Protein AF-A0A0B8QNN1-F1 (afdb_monomer_lite)

pLDDT: mean 91.36, std 8.38, range [50.34, 97.25]

Foldseek 3Di:
DDPPDPPDDFFFDDDPDDPTHTPDPVCQVVCVRVPHDDDDDDDPADPPDADDPVVQVVLVCCLDPNNQVVCVVVVHHGDDNVVSQVVQVVRPHGD

Secondary structure (DSSP, 8-state):
---SSTT-----B-SSSS--B---HHHHHTT-SSS--PPP------TT-PPPHHHHHHHHHHHSHHHHHHHHHTTPPPPPHHHHHHHHHHTT---

Sequence (95 aa):
MVSAVVGARLVALDDYGTDYTLPTRANIISGKYPLSRKLYLYVNKPPNRSLSRREREFIKFIYSREGQEAVNRSGYISVSTELARQELEKVGLKL

InterPro domains:
  IPR050811 Phosphate-binding ABC transporter substrate-binding [PTHR30570] (9-90)

Structure (mmCIF, N/CA/C/O backbone):
data_AF-A0A0B8QNN1-F1
#
_entry.id   AF-A0A0B8QNN1-F1
#
loop_
_atom_site.group_PDB
_atom_site.id
_atom_site.type_symbol
_atom_site.label_atom_id
_atom_site.label_alt_id
_atom_site.label_comp_id
_atom_site.label_asym_id
_atom_site.label_entity_id
_atom_site.label_seq_id
_atom_site.pdbx_PDB_ins_code
_atom_site.Cartn_x
_atom_site.Cartn_y
_atom_site.Cartn_z
_atom_site.occupancy
_atom_site.B_iso_or_equiv
_atom_site.auth_seq_id
_atom_site.auth_comp_id
_atom_site.auth_asym_id
_atom_site.auth_atom_id
_atom_site.pdbx_PDB_model_num
ATOM 1 N N . MET A 1 1 ? 6.613 -11.161 -16.441 1.00 51.38 1 MET A N 1
ATOM 2 C CA . MET A 1 1 ? 5.411 -10.371 -16.109 1.00 51.38 1 MET A CA 1
ATOM 3 C C . MET A 1 1 ? 4.746 -10.022 -17.427 1.00 51.38 1 MET A C 1
ATOM 5 O O . MET A 1 1 ? 5.386 -9.383 -18.248 1.00 51.38 1 MET A O 1
ATOM 9 N N . VAL A 1 2 ? 3.548 -10.542 -17.675 1.00 50.34 2 VAL A N 1
ATOM 10 C CA . VAL A 1 2 ? 2.764 -10.248 -18.882 1.00 50.34 2 VAL A CA 1
ATOM 11 C C . VAL A 1 2 ? 1.774 -9.157 -18.490 1.00 50.34 2 VAL A C 1
ATOM 13 O O . VAL A 1 2 ? 1.198 -9.238 -17.405 1.00 50.34 2 VAL A O 1
ATOM 16 N N . SER A 1 3 ? 1.625 -8.116 -19.310 1.00 55.84 3 SER A N 1
ATOM 17 C CA . SER A 1 3 ? 0.573 -7.116 -19.105 1.00 55.84 3 SER A CA 1
ATOM 18 C C . SER A 1 3 ? -0.776 -7.832 -18.995 1.00 55.84 3 SER A C 1
ATOM 20 O O . SER A 1 3 ? -1.132 -8.596 -19.889 1.00 55.84 3 SER A O 1
ATOM 22 N N . ALA A 1 4 ? -1.517 -7.608 -17.906 1.00 66.25 4 ALA A N 1
ATOM 23 C CA . ALA A 1 4 ? -2.843 -8.203 -17.716 1.00 66.25 4 ALA A CA 1
ATOM 24 C C . ALA A 1 4 ? -3.898 -7.611 -18.671 1.00 66.25 4 ALA A C 1
ATOM 26 O O . ALA A 1 4 ? -4.996 -8.147 -18.798 1.00 66.25 4 ALA A O 1
ATOM 27 N N . VAL A 1 5 ? -3.565 -6.506 -19.345 1.00 73.56 5 VAL A N 1
ATOM 28 C CA . VAL A 1 5 ? -4.437 -5.818 -20.296 1.00 73.56 5 VAL A CA 1
ATOM 29 C C . VAL A 1 5 ? -4.027 -6.199 -21.716 1.00 73.56 5 VAL A C 1
ATOM 31 O O . VAL A 1 5 ? -2.897 -5.935 -22.140 1.00 73.56 5 VAL A O 1
ATOM 34 N N . VAL A 1 6 ? -4.959 -6.814 -22.449 1.00 82.56 6 VAL A N 1
ATOM 35 C CA . VAL A 1 6 ? -4.783 -7.208 -23.854 1.00 82.56 6 VAL A CA 1
ATOM 36 C C . VAL A 1 6 ? -4.444 -5.979 -24.698 1.00 82.56 6 VAL A C 1
ATOM 38 O O . VAL A 1 6 ? -5.113 -4.953 -24.616 1.00 82.56 6 VAL A O 1
ATOM 41 N N . GLY A 1 7 ? -3.383 -6.080 -25.500 1.00 87.69 7 GLY A N 1
ATOM 42 C CA . GLY A 1 7 ? -2.916 -4.996 -26.370 1.00 87.69 7 GLY A CA 1
ATOM 43 C C . GLY A 1 7 ? -2.054 -3.934 -25.680 1.00 87.69 7 GLY A C 1
ATOM 44 O O . GLY A 1 7 ? -1.455 -3.112 -26.371 1.00 87.69 7 GLY A O 1
ATOM 45 N N . ALA A 1 8 ? -1.917 -3.964 -24.351 1.00 88.25 8 ALA A N 1
ATOM 46 C CA . ALA A 1 8 ? -1.041 -3.044 -23.634 1.00 88.25 8 ALA A CA 1
ATOM 47 C C . ALA A 1 8 ? 0.387 -3.596 -23.501 1.00 88.25 8 ALA A C 1
ATOM 49 O O . ALA A 1 8 ? 0.603 -4.795 -23.296 1.00 88.25 8 ALA A O 1
ATOM 50 N N . ARG A 1 9 ? 1.374 -2.697 -23.574 1.00 88.94 9 ARG A N 1
ATOM 51 C CA . ARG A 1 9 ? 2.790 -2.998 -23.337 1.00 88.94 9 ARG A CA 1
ATOM 52 C C . ARG A 1 9 ? 3.271 -2.290 -22.082 1.00 88.94 9 ARG A C 1
ATOM 54 O O . ARG A 1 9 ? 2.930 -1.137 -21.841 1.00 88.94 9 ARG A O 1
ATOM 61 N N . LEU A 1 10 ? 4.089 -2.992 -21.308 1.00 89.62 10 LEU A N 1
ATOM 62 C CA . LEU A 1 10 ? 4.825 -2.389 -20.205 1.00 89.62 10 LEU A CA 1
ATOM 63 C C . LEU A 1 10 ? 5.930 -1.500 -20.783 1.00 89.62 10 LEU A C 1
ATOM 65 O O . LEU A 1 10 ? 6.610 -1.905 -21.726 1.00 89.62 10 LEU A O 1
ATOM 69 N N . VAL A 1 11 ? 6.100 -0.311 -20.215 1.00 92.94 11 VAL A N 1
ATOM 70 C CA . VAL A 1 11 ? 7.094 0.674 -20.655 1.00 92.94 11 VAL A CA 1
ATOM 71 C C . VAL A 1 11 ? 8.068 0.914 -19.512 1.00 92.94 11 VAL A C 1
ATOM 73 O O . VAL A 1 11 ? 7.652 1.020 -18.360 1.00 92.94 11 VAL A O 1
ATOM 76 N N . ALA A 1 12 ? 9.363 0.938 -19.821 1.00 95.94 12 ALA A N 1
ATOM 77 C CA . ALA A 1 12 ? 10.375 1.329 -18.854 1.00 95.94 12 ALA A CA 1
ATOM 78 C C . ALA A 1 12 ? 10.356 2.852 -18.700 1.00 95.94 12 ALA A C 1
ATOM 80 O O . ALA A 1 12 ? 10.288 3.563 -19.701 1.00 95.94 12 ALA A O 1
ATOM 81 N N . LEU A 1 13 ? 10.394 3.337 -17.463 1.00 95.88 13 LEU A N 1
ATOM 82 C CA . LEU A 1 13 ? 10.311 4.760 -17.153 1.00 95.88 13 LEU A CA 1
ATOM 83 C C . LEU A 1 13 ? 11.477 5.172 -16.264 1.00 95.88 13 LEU A C 1
ATOM 85 O O . LEU A 1 13 ? 11.939 4.388 -15.435 1.00 95.88 13 LEU A O 1
ATOM 89 N N . ASP A 1 14 ? 11.888 6.416 -16.438 1.00 94.81 14 ASP A N 1
ATOM 90 C CA . ASP A 1 14 ? 12.671 7.192 -15.488 1.00 94.81 14 ASP A CA 1
ATOM 91 C C . ASP A 1 14 ? 11.972 8.553 -15.314 1.00 94.81 14 ASP A C 1
ATOM 93 O O . ASP A 1 14 ? 11.126 8.906 -16.140 1.00 94.81 14 ASP A O 1
ATOM 97 N N . ASP A 1 15 ? 12.257 9.280 -14.236 1.00 87.69 15 ASP 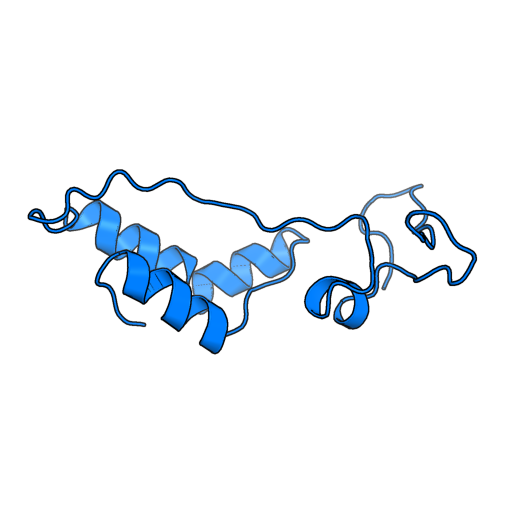A N 1
ATOM 98 C CA . ASP A 1 15 ? 11.580 10.557 -13.950 1.00 87.69 15 ASP A CA 1
ATOM 99 C C . ASP A 1 15 ? 12.143 11.683 -14.839 1.00 87.69 15 ASP A C 1
ATOM 101 O O . ASP A 1 15 ? 11.431 12.254 -15.664 1.00 87.69 15 ASP A O 1
ATOM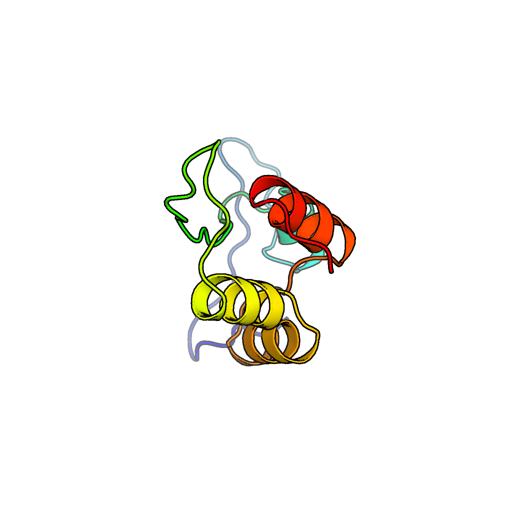 105 N N . TYR A 1 16 ? 13.456 11.939 -14.744 1.00 89.38 16 TYR A N 1
ATOM 106 C CA . TYR A 1 16 ? 14.135 13.011 -15.495 1.00 89.38 16 TYR A CA 1
ATOM 107 C C . TYR A 1 16 ? 15.525 12.637 -16.046 1.00 89.38 16 TYR A C 1
ATOM 109 O O . TYR A 1 16 ? 16.243 13.517 -16.523 1.00 89.38 16 TYR A O 1
ATOM 117 N N . GLY A 1 17 ? 15.945 11.373 -15.967 1.00 91.19 17 GLY A N 1
ATOM 118 C CA . GLY A 1 17 ? 17.263 10.912 -16.407 1.00 91.19 17 GLY A CA 1
ATOM 119 C C . GLY A 1 17 ? 17.201 9.899 -17.553 1.00 91.19 17 GLY A C 1
ATOM 120 O O . GLY A 1 17 ? 16.395 10.005 -18.479 1.00 91.19 17 GLY A O 1
ATOM 121 N N . THR A 1 18 ? 18.128 8.941 -17.526 1.00 93.31 18 THR A N 1
ATOM 122 C CA . THR A 1 18 ? 18.326 7.945 -18.591 1.00 93.31 18 THR A CA 1
ATOM 123 C C . THR A 1 18 ? 18.357 6.502 -18.085 1.00 93.31 18 THR A C 1
ATOM 125 O O . THR A 1 18 ? 18.521 5.585 -18.892 1.00 93.31 18 THR A O 1
ATOM 128 N N . ASP A 1 19 ? 18.169 6.275 -16.779 1.00 93.81 19 ASP A N 1
ATOM 129 C CA . ASP A 1 19 ? 18.194 4.937 -16.169 1.00 93.81 19 ASP A CA 1
ATOM 130 C C . ASP A 1 19 ? 16.789 4.315 -16.139 1.00 93.81 19 ASP A C 1
ATOM 132 O O . ASP A 1 19 ? 16.137 4.160 -15.103 1.00 93.81 19 ASP A O 1
ATOM 136 N N . TYR A 1 20 ? 16.280 4.004 -17.332 1.00 96.25 20 TYR A N 1
ATOM 137 C CA . TYR A 1 20 ? 14.923 3.500 -17.512 1.00 96.25 20 TYR A CA 1
ATOM 138 C C . TYR A 1 20 ? 14.705 2.161 -16.807 1.00 96.25 20 TYR A C 1
ATOM 140 O O . TYR A 1 20 ? 15.301 1.135 -17.141 1.00 96.25 20 TYR A O 1
ATOM 148 N N . THR A 1 21 ? 13.740 2.141 -15.893 1.00 96.69 21 THR A N 1
ATOM 149 C CA . THR A 1 21 ? 13.411 0.966 -15.091 1.00 96.69 21 THR A CA 1
ATOM 150 C C . THR A 1 21 ? 12.090 0.349 -15.548 1.00 96.69 21 THR A C 1
ATOM 152 O O . THR A 1 21 ? 11.088 1.039 -15.716 1.00 96.69 21 THR A O 1
ATOM 155 N N . LEU A 1 22 ? 12.044 -0.975 -15.737 1.00 95.38 22 LEU A N 1
ATOM 156 C CA . LEU A 1 22 ? 10.795 -1.698 -16.030 1.00 95.38 22 LEU A CA 1
ATOM 157 C C . LEU A 1 22 ? 9.889 -1.807 -14.787 1.00 95.38 22 LEU A C 1
ATOM 159 O O . LEU A 1 22 ? 10.412 -1.948 -13.675 1.00 95.38 22 LEU A O 1
ATOM 163 N N . PRO A 1 23 ? 8.552 -1.882 -14.946 1.00 92.56 23 PRO A N 1
ATOM 164 C CA . PRO A 1 23 ? 7.588 -2.040 -13.849 1.00 92.56 23 PRO A CA 1
ATOM 165 C C . PRO A 1 23 ? 7.567 -3.465 -13.275 1.00 92.56 23 PRO A C 1
ATOM 167 O O . PRO A 1 23 ? 6.531 -4.122 -13.204 1.00 92.56 23 PRO A O 1
ATOM 170 N N . THR A 1 24 ? 8.719 -4.002 -12.880 1.00 91.19 24 THR A N 1
ATOM 171 C CA . THR A 1 24 ? 8.772 -5.295 -12.192 1.00 91.19 24 THR A CA 1
ATOM 172 C C . THR A 1 24 ? 8.258 -5.157 -10.756 1.00 91.19 24 THR A C 1
ATOM 174 O O . THR A 1 24 ? 8.312 -4.078 -10.167 1.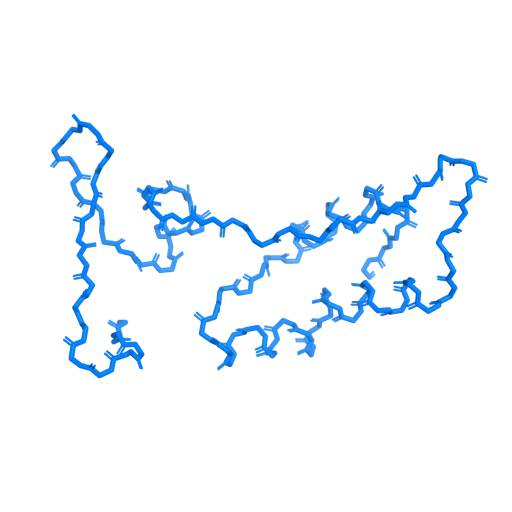00 91.19 24 THR A O 1
ATOM 177 N N . ARG A 1 25 ? 7.801 -6.258 -10.141 1.00 87.94 25 ARG A N 1
ATOM 178 C CA . ARG A 1 25 ? 7.296 -6.238 -8.757 1.00 87.94 25 ARG A CA 1
ATOM 179 C C . ARG A 1 25 ? 8.370 -5.730 -7.792 1.00 87.94 25 ARG A C 1
ATOM 181 O O . ARG A 1 25 ? 8.067 -4.933 -6.914 1.00 87.94 25 ARG A O 1
ATOM 188 N N . ALA A 1 26 ? 9.617 -6.153 -7.994 1.00 91.12 26 ALA A N 1
ATOM 189 C CA . ALA A 1 26 ? 10.759 -5.694 -7.211 1.00 91.12 26 ALA A CA 1
ATOM 190 C C . ALA A 1 26 ? 11.014 -4.188 -7.397 1.00 91.12 26 ALA A C 1
ATOM 192 O O . ALA A 1 26 ? 11.222 -3.481 -6.412 1.00 91.12 26 ALA A O 1
ATOM 193 N N . ASN A 1 27 ? 10.924 -3.675 -8.629 1.00 93.19 27 ASN A N 1
ATOM 194 C CA . ASN A 1 27 ? 11.141 -2.253 -8.911 1.00 93.19 27 ASN A CA 1
ATOM 195 C C . ASN A 1 27 ? 10.019 -1.373 -8.350 1.00 93.19 27 ASN A C 1
ATOM 197 O O . ASN A 1 27 ? 10.293 -0.294 -7.838 1.00 93.19 27 ASN A O 1
ATOM 201 N N . ILE A 1 28 ? 8.770 -1.845 -8.382 1.00 92.00 28 ILE A N 1
ATOM 202 C CA . ILE A 1 28 ? 7.630 -1.131 -7.794 1.00 92.00 28 ILE A CA 1
ATOM 203 C C . ILE A 1 28 ? 7.739 -1.100 -6.264 1.00 92.00 28 ILE A C 1
ATOM 205 O O . ILE A 1 28 ? 7.618 -0.039 -5.663 1.00 92.00 28 ILE A O 1
ATOM 209 N N . ILE A 1 29 ? 8.011 -2.241 -5.620 1.00 87.81 29 ILE A N 1
ATOM 210 C CA . ILE A 1 29 ? 8.113 -2.315 -4.150 1.00 87.81 29 ILE A CA 1
ATOM 211 C C . ILE A 1 29 ? 9.294 -1.491 -3.622 1.00 87.81 29 ILE A C 1
ATOM 213 O O . ILE A 1 29 ? 9.171 -0.852 -2.581 1.00 87.81 29 ILE A O 1
ATOM 217 N N . SER A 1 30 ? 10.426 -1.493 -4.330 1.00 90.31 30 SER A N 1
ATOM 218 C CA . SER A 1 30 ? 11.605 -0.700 -3.949 1.00 90.31 30 SER A CA 1
ATOM 219 C C . SER A 1 30 ? 11.479 0.792 -4.269 1.00 90.31 30 SER A C 1
ATOM 221 O O . SER A 1 30 ? 12.338 1.562 -3.854 1.00 90.31 30 SER A O 1
ATOM 223 N N . GLY A 1 31 ? 10.444 1.205 -5.009 1.00 89.44 31 GLY A N 1
ATOM 224 C CA . GLY A 1 31 ? 10.265 2.587 -5.460 1.00 89.44 31 GLY A CA 1
ATOM 225 C C . GLY A 1 31 ? 11.139 2.989 -6.652 1.00 89.44 31 GLY A C 1
ATOM 226 O O . GLY A 1 31 ? 11.077 4.137 -7.072 1.00 89.44 31 GLY A O 1
ATOM 227 N N . LYS A 1 32 ? 11.922 2.064 -7.225 1.00 92.56 32 LYS A N 1
ATOM 228 C CA . LYS A 1 32 ? 12.741 2.315 -8.423 1.00 92.56 32 LYS A CA 1
ATOM 229 C C . LYS A 1 32 ? 11.911 2.567 -9.677 1.00 92.56 32 LYS A C 1
ATOM 231 O O . LYS A 1 32 ? 12.357 3.273 -10.567 1.00 92.56 32 LYS A O 1
ATOM 236 N N . TYR A 1 33 ? 10.728 1.959 -9.781 1.00 94.56 33 TYR A N 1
ATOM 237 C CA . TYR A 1 33 ? 9.807 2.287 -10.866 1.00 94.56 33 TYR A CA 1
ATOM 238 C C . TYR A 1 33 ? 9.002 3.544 -10.492 1.00 94.56 33 TYR A C 1
ATOM 240 O O . TYR A 1 33 ? 8.183 3.465 -9.565 1.00 94.56 33 TYR A O 1
ATOM 248 N N . PRO A 1 34 ? 9.187 4.675 -11.200 1.00 93.81 34 PRO A N 1
ATOM 249 C CA . PRO A 1 34 ? 8.711 5.981 -10.736 1.00 93.81 34 PRO A CA 1
ATOM 250 C C . PRO A 1 34 ? 7.186 6.111 -10.795 1.00 93.81 34 PRO A C 1
ATOM 252 O O . PRO A 1 34 ? 6.579 6.803 -9.982 1.00 93.81 34 PRO A O 1
ATOM 255 N N . LEU A 1 35 ? 6.529 5.391 -11.710 1.00 92.94 35 LEU A N 1
ATOM 256 C CA . LEU A 1 35 ? 5.080 5.455 -11.886 1.00 92.94 35 LEU A CA 1
ATOM 257 C C . LEU A 1 35 ? 4.368 4.356 -11.089 1.00 92.94 35 LEU A C 1
ATOM 259 O O . LEU A 1 35 ? 3.724 3.461 -11.640 1.00 92.94 35 LEU A O 1
ATOM 263 N N . SER A 1 36 ? 4.496 4.414 -9.767 1.00 90.75 36 SER A N 1
ATOM 264 C CA . SER A 1 36 ? 3.753 3.559 -8.843 1.00 90.75 36 SER A CA 1
ATOM 265 C C . SER A 1 36 ? 3.140 4.379 -7.712 1.00 90.75 36 SER A C 1
ATOM 267 O O . SER A 1 36 ? 3.605 5.465 -7.378 1.00 90.75 36 SER A O 1
ATOM 269 N N . ARG A 1 37 ? 2.049 3.883 -7.123 1.00 92.00 37 ARG A N 1
ATOM 270 C CA . ARG A 1 37 ? 1.397 4.547 -5.989 1.00 92.00 37 ARG A CA 1
ATOM 271 C C . ARG A 1 37 ? 0.864 3.537 -4.991 1.00 92.00 37 ARG A C 1
ATOM 273 O O . ARG A 1 37 ? 0.392 2.465 -5.367 1.00 92.00 37 ARG A O 1
ATOM 280 N N . LYS A 1 38 ? 0.872 3.927 -3.719 1.00 90.19 38 LYS A N 1
ATOM 281 C CA . LYS A 1 38 ? 0.131 3.224 -2.670 1.00 90.19 38 LYS A CA 1
ATOM 282 C C . LYS A 1 38 ? -1.361 3.541 -2.804 1.00 90.19 38 LYS A C 1
ATOM 284 O O . LYS A 1 38 ? -1.740 4.647 -3.197 1.00 90.19 38 LYS A O 1
ATOM 289 N N . LEU A 1 39 ? -2.206 2.568 -2.480 1.00 91.38 39 LEU A N 1
ATOM 290 C CA . LEU A 1 39 ? -3.632 2.803 -2.272 1.00 91.38 39 LEU A CA 1
ATOM 291 C C . LEU A 1 39 ? -3.836 3.174 -0.805 1.00 91.38 39 LEU A C 1
ATOM 293 O O . LEU A 1 39 ? -3.460 2.408 0.078 1.00 91.38 39 LEU A O 1
ATOM 297 N N . TYR A 1 40 ? -4.410 4.347 -0.556 1.00 93.31 40 TYR A N 1
ATOM 298 C CA . TYR A 1 40 ? -4.667 4.833 0.796 1.00 93.31 40 TYR A CA 1
ATOM 299 C C . TYR A 1 40 ? -6.138 4.658 1.163 1.00 93.31 40 TYR A C 1
ATOM 301 O O . TYR A 1 40 ? -7.026 4.926 0.355 1.00 93.31 40 TYR A O 1
ATOM 309 N N . LEU A 1 41 ? -6.379 4.246 2.407 1.00 92.75 41 LEU A N 1
ATOM 310 C CA . LEU A 1 41 ? -7.682 4.295 3.056 1.00 92.75 41 LEU A CA 1
ATOM 311 C C . LEU A 1 41 ? -7.643 5.406 4.103 1.00 92.75 41 LEU A C 1
ATOM 313 O O . LEU A 1 41 ? -6.835 5.361 5.029 1.00 92.75 41 LEU A O 1
ATOM 317 N N . TYR A 1 42 ? -8.527 6.387 3.969 1.00 94.62 42 TYR A N 1
ATOM 318 C CA . TYR A 1 42 ? -8.671 7.440 4.966 1.00 94.62 42 TYR A CA 1
ATOM 319 C C . TYR A 1 42 ? -9.603 6.969 6.076 1.00 94.62 42 TYR A C 1
ATOM 321 O O . TYR A 1 42 ? -10.736 6.564 5.822 1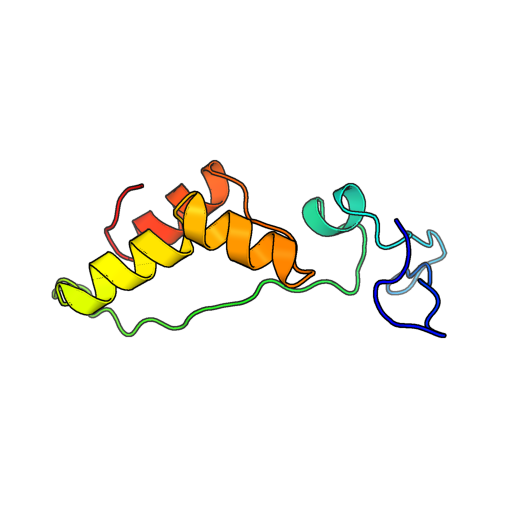.00 94.62 42 TYR A O 1
ATOM 329 N N . VAL A 1 43 ? -9.119 7.034 7.314 1.00 94.31 43 VAL A N 1
ATOM 330 C CA . VAL A 1 43 ? -9.874 6.643 8.504 1.00 94.31 43 VAL A CA 1
ATOM 331 C C . VAL A 1 43 ? -9.972 7.849 9.424 1.00 94.31 43 VAL A C 1
ATOM 333 O O . VAL A 1 43 ? -8.960 8.350 9.912 1.00 94.31 43 VAL A O 1
ATOM 336 N N . ASN A 1 44 ? -11.194 8.307 9.687 1.00 93.56 44 ASN A N 1
ATOM 337 C CA . ASN A 1 44 ? -11.425 9.339 10.689 1.00 93.56 44 ASN A CA 1
ATOM 338 C C . ASN A 1 44 ? -11.352 8.710 12.089 1.00 93.56 44 ASN A C 1
ATOM 340 O O . ASN A 1 44 ? -12.348 8.208 12.607 1.00 93.56 44 ASN A O 1
ATOM 344 N N . LYS A 1 45 ? -10.156 8.704 12.686 1.00 92.12 45 LYS A N 1
ATOM 345 C CA . LYS A 1 45 ? -9.905 8.185 14.035 1.00 92.12 45 LYS A CA 1
ATOM 346 C C . LYS A 1 45 ? -9.587 9.340 14.993 1.00 92.12 45 LYS A C 1
ATOM 348 O O . LYS A 1 45 ? -8.443 9.795 15.030 1.00 92.12 45 LYS A O 1
ATOM 353 N N . PRO A 1 46 ? -10.552 9.784 15.815 1.00 92.69 46 PRO A N 1
ATOM 354 C CA . PRO A 1 46 ? -10.271 10.727 16.890 1.00 92.69 46 PRO A CA 1
ATOM 355 C C . PRO A 1 46 ? -9.272 10.127 17.898 1.00 92.69 46 PRO A C 1
ATOM 357 O O . PRO A 1 46 ? -9.395 8.944 18.224 1.00 92.69 46 PRO A O 1
ATOM 360 N N . PRO A 1 47 ? -8.332 10.913 18.455 1.00 89.06 47 PRO A N 1
ATOM 361 C CA . PRO A 1 47 ? -7.281 10.396 19.341 1.00 89.06 47 PRO A CA 1
ATOM 362 C C . PRO A 1 47 ? -7.841 9.718 20.600 1.00 89.06 47 PRO A C 1
ATOM 364 O O . PRO A 1 47 ? -7.331 8.689 21.035 1.00 89.06 47 PRO A O 1
ATOM 367 N N . ASN A 1 48 ? -8.953 10.236 21.126 1.00 92.62 48 ASN A N 1
ATOM 368 C CA . ASN A 1 48 ? -9.577 9.753 22.361 1.00 92.62 48 ASN A CA 1
ATOM 369 C C . ASN A 1 48 ? -10.704 8.742 22.111 1.00 92.62 48 ASN A C 1
ATOM 371 O O . ASN A 1 48 ? -11.477 8.438 23.019 1.00 92.62 48 ASN A O 1
ATOM 375 N N . ARG A 1 49 ? -10.850 8.241 20.876 1.00 93.00 49 ARG A N 1
ATOM 376 C CA . ARG A 1 49 ? -11.923 7.312 20.521 1.00 93.00 49 ARG A CA 1
ATOM 377 C C . ARG A 1 49 ? -11.379 6.089 19.800 1.00 93.00 49 ARG A C 1
ATOM 379 O O . ARG A 1 49 ? -10.649 6.167 18.815 1.00 93.00 49 ARG A O 1
ATOM 386 N N . SER A 1 50 ? -11.795 4.924 20.279 1.00 92.94 50 SER A N 1
ATOM 387 C CA . SER A 1 50 ? -11.588 3.686 19.536 1.00 92.94 50 SER A CA 1
ATOM 388 C C . SER A 1 50 ? -12.467 3.665 18.289 1.00 92.94 50 SER A C 1
ATOM 390 O O . SER A 1 50 ? -13.611 4.117 18.322 1.00 92.94 50 SER A O 1
ATOM 392 N N . LEU A 1 51 ? -11.949 3.073 17.214 1.00 96.19 51 LEU A N 1
ATOM 393 C CA . LEU A 1 51 ? -12.759 2.714 16.053 1.00 96.19 51 LEU A CA 1
ATOM 394 C C . LEU A 1 51 ? -13.908 1.803 16.486 1.00 96.19 51 LEU A C 1
ATOM 396 O O . LEU A 1 51 ? -13.743 0.991 17.404 1.00 96.19 51 LEU A O 1
ATOM 400 N N . SER A 1 52 ? -15.053 1.900 15.818 1.00 96.38 52 SER A N 1
ATOM 401 C CA . SER A 1 52 ? -16.160 0.971 16.027 1.00 96.38 52 SER A CA 1
ATOM 402 C C . SER A 1 52 ? -15.728 -0.464 15.719 1.00 96.38 52 SER A C 1
ATOM 404 O O . SER A 1 52 ? -14.762 -0.711 14.995 1.00 96.38 52 SER A O 1
ATOM 406 N N . ARG A 1 53 ? -16.461 -1.450 16.247 1.00 96.31 53 ARG A N 1
ATOM 407 C CA . ARG A 1 53 ? -16.160 -2.863 15.970 1.00 96.31 53 ARG A CA 1
ATOM 408 C C . ARG A 1 53 ? -16.120 -3.150 14.466 1.00 96.31 53 ARG A C 1
ATOM 410 O O . ARG A 1 53 ? -15.204 -3.819 14.016 1.00 96.31 53 ARG A O 1
ATOM 417 N N . ARG A 1 54 ? -17.074 -2.617 13.697 1.00 96.81 54 ARG A N 1
ATOM 418 C CA . ARG A 1 54 ? -17.161 -2.853 12.247 1.00 96.81 54 ARG A CA 1
ATOM 419 C C . ARG A 1 54 ? -15.946 -2.300 11.504 1.00 96.81 54 ARG A C 1
ATOM 421 O O . ARG A 1 54 ? -15.371 -3.013 10.693 1.00 96.81 54 ARG A O 1
ATOM 428 N N . GLU A 1 55 ? -15.522 -1.080 11.827 1.00 96.56 55 GLU A N 1
ATOM 429 C CA . GLU A 1 55 ? -14.328 -0.472 11.227 1.00 96.56 55 GLU A CA 1
ATOM 430 C C . GLU A 1 55 ? -13.066 -1.273 11.558 1.00 96.56 55 GLU A C 1
ATOM 432 O O . GLU A 1 55 ? -12.270 -1.553 10.667 1.00 96.56 55 GLU A O 1
ATOM 437 N N . ARG A 1 56 ? -12.899 -1.700 12.819 1.00 96.44 56 ARG A N 1
ATOM 438 C CA . ARG A 1 56 ? -11.742 -2.514 13.224 1.00 96.44 56 ARG A CA 1
ATOM 439 C C . ARG A 1 56 ? -11.665 -3.828 12.460 1.00 96.44 56 ARG A C 1
ATOM 441 O O . ARG A 1 56 ? -10.597 -4.158 11.955 1.00 96.44 56 ARG A O 1
ATOM 448 N N . GLU A 1 57 ? -12.771 -4.564 12.386 1.00 97.25 57 GLU A N 1
ATOM 449 C CA . GLU A 1 57 ? -12.792 -5.856 11.695 1.00 97.25 57 GLU A CA 1
ATOM 450 C C . GLU A 1 57 ? -12.579 -5.688 10.188 1.00 97.25 57 GLU A C 1
ATOM 452 O O . GLU A 1 57 ? -11.833 -6.458 9.592 1.00 97.25 57 GLU A O 1
ATOM 457 N N . PHE A 1 58 ? -13.140 -4.641 9.579 1.00 97.12 58 PHE A N 1
ATOM 458 C CA . PHE A 1 58 ? -12.914 -4.363 8.163 1.00 97.12 58 PHE A CA 1
ATOM 459 C C . PHE A 1 58 ? -11.452 -4.003 7.863 1.00 97.12 58 PHE A C 1
ATOM 461 O O . PHE A 1 58 ? -10.862 -4.539 6.929 1.00 97.12 58 PHE A O 1
ATOM 468 N N . ILE A 1 59 ? -10.831 -3.148 8.681 1.00 97.12 59 ILE A N 1
ATOM 469 C CA . ILE A 1 59 ? -9.418 -2.784 8.506 1.00 97.12 59 ILE A CA 1
ATOM 470 C C . ILE A 1 59 ? -8.512 -4.003 8.727 1.00 97.12 59 ILE A C 1
ATOM 472 O O . ILE A 1 59 ? -7.591 -4.227 7.944 1.00 97.12 59 ILE A O 1
ATOM 476 N N . LYS A 1 60 ? -8.784 -4.835 9.740 1.00 96.19 60 LYS A N 1
ATOM 477 C CA . LYS A 1 60 ? -8.052 -6.097 9.936 1.00 96.19 60 LYS A CA 1
ATOM 478 C C . LYS A 1 60 ? -8.214 -7.041 8.750 1.00 96.19 60 LYS A C 1
ATOM 480 O O . LYS A 1 60 ? -7.231 -7.627 8.313 1.00 96.19 60 LYS A O 1
ATOM 485 N N . PHE A 1 61 ? -9.423 -7.156 8.205 1.00 96.88 61 PHE A N 1
ATOM 486 C CA . PHE A 1 61 ? -9.682 -7.957 7.014 1.00 96.88 61 PHE A CA 1
ATOM 487 C C . PHE A 1 61 ? -8.856 -7.478 5.814 1.00 96.88 61 PHE A C 1
ATOM 489 O O . PHE A 1 61 ? -8.225 -8.309 5.165 1.00 96.88 61 PHE A O 1
ATOM 496 N N . ILE A 1 62 ? -8.777 -6.163 5.565 1.00 96.56 62 ILE A N 1
ATOM 497 C CA . ILE A 1 62 ? -7.957 -5.595 4.479 1.00 96.56 62 ILE A CA 1
ATOM 498 C C . ILE A 1 62 ? -6.506 -6.091 4.560 1.00 96.56 62 ILE A C 1
ATOM 500 O O . ILE A 1 62 ? -5.928 -6.468 3.542 1.00 96.56 62 ILE A O 1
ATOM 504 N N . TYR A 1 63 ? -5.926 -6.129 5.761 1.00 96.50 63 TYR A N 1
ATOM 505 C CA . TYR A 1 63 ? -4.544 -6.569 5.989 1.00 96.50 63 TYR A CA 1
ATOM 506 C C . TYR A 1 63 ? -4.385 -8.073 6.256 1.00 96.50 63 TYR A C 1
ATOM 508 O O . TYR A 1 63 ? -3.261 -8.557 6.387 1.00 96.50 63 TYR A O 1
ATOM 516 N N . SER A 1 64 ? -5.484 -8.824 6.322 1.00 96.00 64 SER A N 1
ATOM 517 C CA . SER A 1 64 ? -5.460 -10.272 6.517 1.00 96.00 64 SER A CA 1
ATOM 518 C C . SER A 1 64 ? -4.897 -10.993 5.293 1.00 96.00 64 SER A C 1
ATOM 520 O O . SER A 1 64 ? -4.844 -10.447 4.188 1.00 96.00 64 SER A O 1
ATOM 522 N N . ARG A 1 65 ? -4.533 -12.267 5.471 1.00 95.38 65 ARG A N 1
ATOM 523 C CA . ARG A 1 65 ? -4.116 -13.131 4.360 1.00 95.38 65 ARG A CA 1
ATOM 524 C C . ARG A 1 65 ? -5.157 -13.154 3.237 1.00 95.38 65 ARG A C 1
ATOM 526 O O . ARG A 1 65 ? -4.797 -12.956 2.084 1.00 95.38 65 ARG A O 1
ATOM 533 N N . GLU A 1 66 ? -6.428 -13.340 3.580 1.00 96.62 66 GLU A N 1
ATOM 534 C CA . GLU A 1 66 ? -7.528 -13.383 2.611 1.00 96.62 66 GLU A CA 1
ATOM 535 C C . GLU A 1 66 ? -7.669 -12.055 1.850 1.00 96.62 66 GLU A C 1
ATOM 537 O O . GLU A 1 66 ? -7.749 -12.043 0.619 1.00 96.62 66 GLU A O 1
ATOM 542 N N . GLY A 1 67 ? -7.625 -10.928 2.567 1.00 96.31 67 GLY A N 1
ATOM 543 C CA . GLY A 1 67 ? -7.680 -9.596 1.964 1.00 96.31 67 GLY A CA 1
ATOM 544 C C . GLY A 1 67 ? -6.525 -9.355 0.990 1.00 96.31 67 GLY A C 1
ATOM 545 O O . GLY A 1 67 ? -6.735 -8.910 -0.139 1.00 96.31 67 GLY A O 1
ATOM 546 N N . GLN A 1 68 ? -5.302 -9.723 1.376 1.00 96.19 68 GLN A N 1
ATOM 547 C CA . GLN A 1 68 ? -4.118 -9.571 0.526 1.00 96.19 68 GLN A CA 1
ATOM 548 C C . GLN A 1 68 ? -4.097 -10.549 -0.664 1.00 96.19 68 GLN A C 1
ATOM 550 O O . GLN A 1 68 ? -3.620 -10.196 -1.745 1.00 96.19 68 GLN A O 1
ATOM 555 N N . GLU A 1 69 ? -4.659 -11.752 -0.524 1.00 95.88 69 GLU A N 1
ATOM 556 C CA . GLU A 1 69 ? -4.877 -12.672 -1.647 1.00 95.88 69 GLU A CA 1
ATOM 557 C C . GLU A 1 69 ? -5.884 -12.092 -2.658 1.00 95.88 69 GLU A C 1
ATOM 559 O O . GLU A 1 69 ? -5.663 -12.171 -3.870 1.00 95.88 69 GLU A O 1
ATOM 564 N N . ALA A 1 70 ? -6.955 -11.439 -2.192 1.00 95.25 70 ALA A N 1
ATOM 565 C CA . ALA A 1 70 ? -7.901 -10.738 -3.063 1.00 95.25 70 ALA A CA 1
ATOM 566 C C . ALA A 1 70 ? -7.249 -9.568 -3.829 1.00 95.25 70 ALA A C 1
ATOM 568 O O . ALA A 1 70 ? -7.497 -9.409 -5.028 1.00 95.25 70 ALA A O 1
ATOM 569 N N . VAL A 1 71 ? -6.362 -8.806 -3.179 1.00 93.88 71 VAL A N 1
ATOM 570 C CA . VAL A 1 71 ? -5.566 -7.733 -3.810 1.00 93.88 71 VAL A CA 1
ATOM 571 C C . VAL A 1 71 ? -4.714 -8.283 -4.958 1.0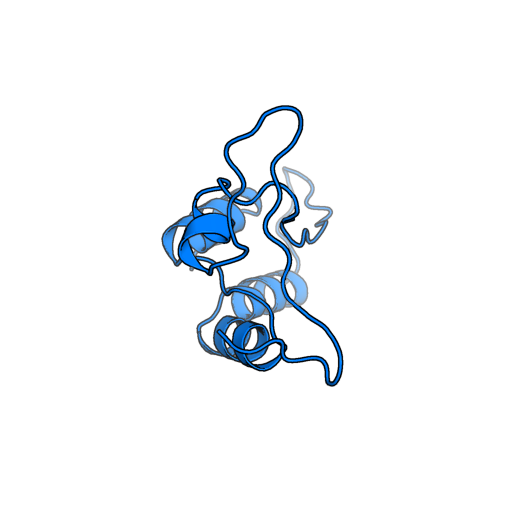0 93.88 71 VAL A C 1
ATOM 573 O O . VAL A 1 71 ? -4.773 -7.752 -6.069 1.00 93.88 71 VAL A O 1
ATOM 576 N N . ASN A 1 72 ? -3.987 -9.381 -4.726 1.00 91.12 72 ASN A N 1
ATOM 577 C CA . ASN A 1 72 ? -3.144 -10.002 -5.753 1.00 91.12 72 ASN A CA 1
ATOM 578 C C . ASN A 1 72 ? -3.962 -10.514 -6.949 1.00 91.12 72 ASN A C 1
ATOM 580 O O . ASN A 1 72 ? -3.586 -10.287 -8.098 1.00 91.12 72 ASN A O 1
ATOM 584 N N . ARG A 1 73 ? -5.114 -11.156 -6.700 1.00 90.94 73 ARG A N 1
ATOM 585 C CA . ARG A 1 73 ? -6.019 -11.614 -7.774 1.00 90.94 73 ARG A CA 1
ATOM 586 C C . ARG A 1 73 ? -6.583 -10.465 -8.610 1.00 90.94 73 ARG A C 1
ATOM 588 O O . ARG A 1 73 ? -6.884 -10.662 -9.780 1.00 90.94 73 ARG A O 1
ATOM 595 N N . SER A 1 74 ? -6.690 -9.275 -8.025 1.00 89.06 74 SER A N 1
ATOM 596 C CA . SER A 1 74 ? -7.201 -8.073 -8.694 1.00 89.06 74 SER A CA 1
ATOM 597 C C . SER A 1 74 ? -6.131 -7.323 -9.502 1.00 89.06 74 SER A C 1
ATOM 599 O O . SER A 1 74 ? -6.401 -6.237 -10.007 1.00 89.06 74 SER A O 1
ATOM 601 N N . GLY A 1 75 ? -4.911 -7.867 -9.614 1.00 86.44 75 GLY A N 1
ATOM 602 C CA . GLY A 1 75 ? -3.817 -7.270 -10.389 1.00 86.44 75 GLY A CA 1
ATOM 603 C C . GLY A 1 75 ? -3.003 -6.208 -9.645 1.00 86.44 75 GLY A C 1
ATOM 604 O O . GLY A 1 75 ? -2.138 -5.575 -10.248 1.00 86.44 75 GLY A O 1
ATOM 605 N N . TYR A 1 76 ? -3.245 -6.019 -8.345 1.00 90.75 76 TYR A N 1
ATOM 606 C CA . TYR A 1 76 ? -2.441 -5.153 -7.482 1.00 90.75 76 TYR A CA 1
ATOM 607 C C . TYR A 1 76 ? -1.328 -5.942 -6.784 1.00 90.75 76 TYR A C 1
ATOM 609 O O . TYR A 1 76 ? -1.306 -7.170 -6.782 1.00 90.75 76 TYR A O 1
ATOM 617 N N . ILE A 1 77 ? -0.392 -5.224 -6.162 1.00 91.50 77 ILE A N 1
ATOM 618 C CA . ILE A 1 77 ? 0.687 -5.818 -5.370 1.00 91.50 77 ILE A CA 1
ATOM 619 C C . ILE A 1 77 ? 0.279 -5.795 -3.898 1.00 91.50 77 ILE A C 1
ATOM 621 O O . ILE A 1 77 ? 0.063 -4.721 -3.337 1.00 91.50 77 ILE A O 1
ATOM 625 N N . SER A 1 78 ? 0.202 -6.968 -3.267 1.00 93.31 78 SER A N 1
ATOM 626 C CA . SER A 1 78 ? -0.018 -7.071 -1.822 1.00 93.31 78 SER A CA 1
ATOM 627 C C . SER A 1 78 ? 1.099 -6.405 -1.018 1.00 93.31 78 SER A C 1
ATOM 629 O O . SER A 1 78 ? 2.276 -6.474 -1.390 1.00 93.31 78 SER A O 1
ATOM 631 N N . VAL A 1 79 ? 0.739 -5.826 0.124 1.00 92.81 79 VAL A N 1
ATOM 632 C CA . VAL A 1 79 ? 1.709 -5.244 1.058 1.00 92.81 79 VAL A CA 1
ATOM 633 C C . VAL A 1 79 ? 2.456 -6.332 1.832 1.00 92.81 79 VAL A C 1
ATOM 635 O O . VAL A 1 79 ? 1.984 -7.465 1.948 1.00 92.81 79 VAL A O 1
ATOM 638 N N . SER A 1 80 ? 3.634 -5.996 2.362 1.00 91.44 80 SER A N 1
ATOM 639 C CA . SER A 1 80 ? 4.344 -6.882 3.287 1.00 91.44 80 SER A CA 1
ATOM 640 C C . SER A 1 80 ? 3.655 -6.918 4.650 1.00 91.44 80 SER A C 1
ATOM 642 O O . SER A 1 80 ? 2.927 -5.995 5.029 1.00 91.44 80 SER A O 1
ATOM 644 N N . THR A 1 81 ? 3.914 -7.975 5.417 1.00 94.12 81 THR A N 1
ATOM 645 C CA . THR A 1 81 ? 3.405 -8.104 6.786 1.00 94.12 81 THR A CA 1
ATOM 646 C C . THR A 1 81 ? 3.941 -6.988 7.686 1.00 94.12 81 THR A C 1
ATOM 648 O O . THR A 1 81 ? 3.228 -6.492 8.553 1.00 94.12 81 THR A O 1
ATOM 651 N N . GLU A 1 82 ? 5.177 -6.547 7.463 1.00 94.44 82 GLU A N 1
ATOM 652 C CA . GLU A 1 82 ? 5.817 -5.455 8.198 1.00 94.44 82 GLU A CA 1
ATOM 653 C C . GLU A 1 82 ? 5.096 -4.131 7.945 1.00 94.44 82 GLU A C 1
ATOM 655 O O . GLU A 1 82 ? 4.744 -3.438 8.898 1.00 94.44 82 GLU A O 1
ATOM 660 N N . LEU A 1 83 ? 4.801 -3.816 6.677 1.00 92.81 83 LEU A N 1
ATOM 661 C CA . LEU A 1 83 ? 4.051 -2.611 6.328 1.00 92.81 83 LEU A CA 1
ATOM 662 C C . LEU A 1 83 ? 2.627 -2.670 6.893 1.00 92.81 83 LEU A C 1
ATOM 664 O O . LEU A 1 83 ? 2.146 -1.688 7.448 1.00 92.81 83 LEU A O 1
ATOM 668 N N . ALA A 1 84 ? 1.968 -3.828 6.820 1.00 95.56 84 ALA A N 1
ATOM 669 C CA . ALA A 1 84 ? 0.640 -4.014 7.397 1.00 95.56 84 ALA A CA 1
ATOM 670 C C . ALA A 1 84 ? 0.614 -3.738 8.912 1.00 95.56 84 ALA A C 1
ATOM 672 O O . ALA A 1 84 ? -0.279 -3.039 9.390 1.00 95.56 84 ALA A O 1
ATOM 673 N N . ARG A 1 85 ? 1.609 -4.229 9.667 1.00 96.75 85 ARG A N 1
ATOM 674 C CA . ARG A 1 85 ? 1.741 -3.936 11.106 1.00 96.75 85 ARG A CA 1
ATOM 675 C C . ARG A 1 85 ? 1.902 -2.437 11.359 1.00 96.75 85 ARG A C 1
ATOM 677 O O . ARG A 1 85 ? 1.154 -1.885 12.159 1.00 96.75 85 ARG A O 1
ATOM 684 N N . GLN A 1 86 ? 2.804 -1.782 10.626 1.00 96.12 86 GLN A N 1
ATOM 685 C CA . GLN A 1 86 ? 3.042 -0.339 10.749 1.00 96.12 86 GLN A CA 1
ATOM 686 C C . GLN A 1 86 ? 1.776 0.486 10.478 1.00 96.12 86 GLN A C 1
ATOM 688 O O . GLN A 1 86 ? 1.484 1.437 11.201 1.00 96.12 86 GLN A O 1
ATOM 693 N N . GLU A 1 87 ? 0.998 0.137 9.450 1.00 95.75 87 GLU A N 1
ATOM 694 C CA . GLU A 1 87 ? -0.234 0.860 9.116 1.00 95.75 87 GLU A CA 1
ATOM 695 C C . GLU A 1 87 ? -1.371 0.590 10.119 1.00 95.75 87 GLU A C 1
ATOM 697 O O . GLU A 1 87 ? -2.122 1.506 10.458 1.00 95.75 87 GLU A O 1
ATOM 702 N N . LEU A 1 88 ? -1.488 -0.634 10.646 1.00 96.00 88 LEU A N 1
ATOM 703 C CA . LEU A 1 88 ? -2.474 -0.970 11.681 1.00 96.00 88 LEU A CA 1
ATOM 704 C C . LEU A 1 88 ? -2.209 -0.235 13.000 1.00 96.00 88 LEU A C 1
ATOM 706 O O . LEU A 1 88 ? -3.153 0.230 13.647 1.00 96.00 88 LEU A O 1
ATOM 710 N N . GLU A 1 89 ? -0.942 -0.072 13.377 1.00 95.56 89 GLU A N 1
ATOM 711 C CA . GLU A 1 89 ? -0.552 0.636 14.599 1.00 95.56 89 GLU A CA 1
ATOM 712 C C . GLU A 1 89 ? -0.991 2.105 14.586 1.00 95.56 89 GLU A C 1
ATOM 714 O O . GLU A 1 89 ? -1.468 2.603 15.609 1.00 95.56 89 GLU A O 1
ATOM 719 N N . LYS A 1 90 ? -0.966 2.777 13.423 1.00 93.94 90 LYS A N 1
ATOM 720 C CA . LYS A 1 90 ? -1.458 4.165 13.272 1.00 93.94 90 LYS A CA 1
ATOM 721 C C . LYS A 1 90 ? -2.916 4.325 13.693 1.00 93.94 90 LYS A C 1
ATOM 723 O O . LYS A 1 90 ? -3.326 5.395 14.141 1.00 93.94 90 LYS A O 1
ATOM 728 N N . VAL A 1 91 ? -3.708 3.260 13.571 1.00 94.50 91 VAL A N 1
ATOM 729 C CA . VAL A 1 91 ? -5.113 3.238 13.986 1.00 94.50 91 VAL A CA 1
ATOM 730 C C . VAL A 1 91 ? -5.356 2.465 15.285 1.00 94.50 91 VAL A C 1
ATOM 732 O O . VAL A 1 91 ? -6.508 2.246 15.671 1.00 94.50 91 VAL A O 1
ATOM 735 N N . GLY A 1 92 ? -4.297 2.135 16.028 1.00 93.56 92 GLY A N 1
ATOM 736 C CA . GLY A 1 92 ? -4.364 1.428 17.308 1.00 93.56 92 GLY A CA 1
ATOM 737 C C . GLY A 1 92 ? -4.824 -0.024 17.177 1.00 93.56 92 GLY A C 1
ATOM 738 O O . GLY A 1 92 ? -5.466 -0.549 18.087 1.00 93.56 92 GLY A O 1
ATOM 739 N N . LEU A 1 93 ? -4.560 -0.653 16.032 1.00 94.44 93 LEU A N 1
ATOM 740 C CA . LEU A 1 93 ? -4.837 -2.061 15.776 1.00 94.44 93 LEU A CA 1
ATOM 741 C C . LEU A 1 93 ? -3.532 -2.854 15.701 1.00 94.44 93 LEU A C 1
ATOM 743 O O . LEU A 1 93 ? -2.452 -2.300 15.523 1.00 94.44 93 LEU A O 1
ATOM 747 N N . LYS A 1 94 ? -3.653 -4.171 15.846 1.00 92.56 94 LYS A N 1
ATOM 748 C CA . LYS A 1 94 ? -2.565 -5.132 15.677 1.00 92.56 94 LYS A CA 1
ATOM 749 C C . L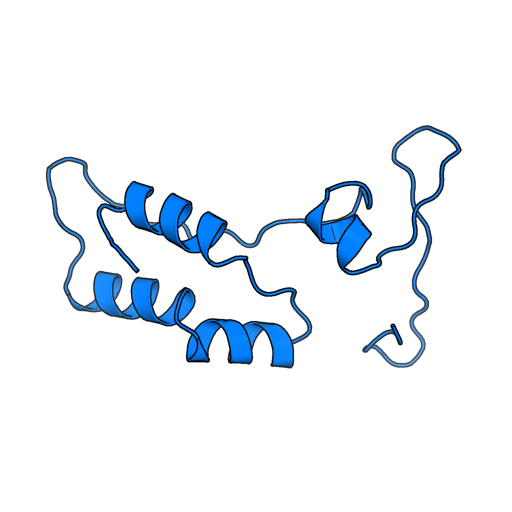YS A 1 94 ? -3.022 -6.213 14.707 1.00 92.56 94 LYS A C 1
ATOM 751 O O . LYS A 1 94 ? -4.230 -6.478 14.632 1.00 92.56 94 LYS A O 1
ATOM 756 N N . LEU A 1 95 ? -2.054 -6.750 13.966 1.00 81.88 95 LEU A N 1
ATOM 757 C CA . LEU A 1 95 ? -2.246 -7.873 13.052 1.00 81.88 95 LEU A CA 1
ATOM 758 C C . LEU A 1 95 ? -2.576 -9.143 13.846 1.00 81.88 95 LEU A C 1
ATOM 760 O O . LEU A 1 95 ? -1.919 -9.346 14.894 1.00 81.88 95 LEU A O 1
#

Radius of gyration: 16.76 Å; chains: 1; bounding box: 36×26×49 Å

Organism: NCBI:txid1481914